Protein AF-0000000075883761 (afdb_homodimer)

Structure (mmCIF, N/CA/C/O backbone):
data_AF-0000000075883761-model_v1
#
loop_
_entity.id
_entity.type
_entity.pdbx_description
1 polymer 'Antitoxin YefM'
#
loop_
_atom_site.group_PDB
_atom_site.id
_atom_site.type_symbol
_atom_site.label_atom_id
_atom_site.label_alt_id
_atom_site.label_comp_id
_atom_site.label_asym_id
_atom_site.label_entity_id
_atom_site.label_seq_id
_atom_site.pdbx_PDB_ins_code
_atom_site.Cartn_x
_atom_site.Cartn_y
_atom_site.Cartn_z
_atom_site.occupancy
_atom_site.B_iso_or_equiv
_atom_site.auth_seq_id
_atom_site.auth_comp_id
_atom_site.auth_asym_id
_atom_site.auth_atom_id
_atom_site.pdbx_PDB_model_num
ATOM 1 N N . MET A 1 1 ? 12.664 -5.934 1.644 1 90.25 1 MET A N 1
ATOM 2 C CA . MET A 1 1 ? 11.648 -6.719 0.953 1 90.25 1 MET A CA 1
ATOM 3 C C . MET A 1 1 ? 12.266 -7.941 0.286 1 90.25 1 MET A C 1
ATOM 5 O O . MET A 1 1 ? 13.297 -7.84 -0.381 1 90.25 1 MET A O 1
ATOM 9 N N . GLU A 1 2 ? 11.711 -9.172 0.523 1 95.06 2 GLU A N 1
ATOM 10 C CA . GLU A 1 2 ? 12.18 -10.406 -0.096 1 95.06 2 GLU A CA 1
ATOM 11 C C . GLU A 1 2 ? 11.742 -10.492 -1.555 1 95.06 2 GLU A C 1
ATOM 13 O O . GLU A 1 2 ? 10.609 -10.133 -1.89 1 95.06 2 GLU A O 1
ATOM 18 N N . ALA A 1 3 ? 12.688 -11.07 -2.449 1 97.44 3 ALA A N 1
ATOM 19 C CA . ALA A 1 3 ? 12.367 -11.281 -3.859 1 97.44 3 ALA A CA 1
ATOM 20 C C . ALA A 1 3 ? 12.367 -12.773 -4.207 1 97.44 3 ALA A C 1
ATOM 22 O O . ALA A 1 3 ? 13.219 -13.523 -3.727 1 97.44 3 ALA A O 1
ATOM 23 N N . VAL A 1 4 ? 11.367 -13.164 -4.965 1 98 4 VAL A N 1
ATOM 24 C CA . VAL A 1 4 ? 11.266 -14.539 -5.426 1 98 4 VAL A CA 1
ATOM 25 C C . VAL A 1 4 ? 11.055 -14.57 -6.938 1 98 4 VAL A C 1
ATOM 27 O O . VAL A 1 4 ? 10.438 -13.664 -7.5 1 98 4 VAL A O 1
ATOM 30 N N . VAL A 1 5 ? 11.641 -15.57 -7.59 1 97.56 5 VAL A N 1
ATOM 31 C CA . VAL A 1 5 ? 11.523 -15.672 -9.039 1 97.56 5 VAL A CA 1
ATOM 32 C C . VAL A 1 5 ? 10.172 -16.266 -9.406 1 97.56 5 VAL A C 1
ATOM 34 O O . VAL A 1 5 ? 9.609 -17.062 -8.648 1 97.56 5 VAL A O 1
ATOM 37 N N . TYR A 1 6 ? 9.719 -15.945 -10.531 1 97.38 6 TYR A N 1
ATOM 38 C CA . TYR A 1 6 ? 8.406 -16.297 -11.07 1 97.38 6 TYR A CA 1
ATOM 39 C C . TYR A 1 6 ? 8.125 -17.781 -10.875 1 97.38 6 TYR A C 1
ATOM 41 O O . TYR A 1 6 ? 7.094 -18.156 -10.312 1 97.38 6 TYR A O 1
ATOM 49 N N . SER A 1 7 ? 9 -18.625 -11.352 1 97.06 7 SER A N 1
ATOM 50 C CA . SER A 1 7 ? 8.758 -20.062 -11.352 1 97.06 7 SER A CA 1
ATOM 51 C C . SER A 1 7 ? 8.594 -20.609 -9.938 1 97.06 7 SER A C 1
ATOM 53 O O . SER A 1 7 ? 7.711 -21.422 -9.672 1 97.06 7 SER A O 1
ATOM 55 N N . ASN A 1 8 ? 9.461 -20.141 -9.039 1 98 8 ASN A N 1
ATOM 56 C CA . ASN A 1 8 ? 9.375 -20.562 -7.648 1 98 8 ASN A CA 1
ATOM 57 C C . ASN A 1 8 ? 8.07 -20.109 -7.008 1 98 8 ASN A C 1
ATOM 59 O O . ASN A 1 8 ? 7.438 -20.859 -6.266 1 98 8 ASN A O 1
ATOM 63 N N . PHE A 1 9 ? 7.668 -18.906 -7.289 1 98.62 9 PHE A N 1
ATOM 64 C CA . PHE A 1 9 ? 6.43 -18.359 -6.758 1 98.62 9 PHE A CA 1
ATOM 65 C C . PHE A 1 9 ? 5.227 -19.141 -7.27 1 98.62 9 PHE A C 1
ATOM 67 O O . PHE A 1 9 ? 4.363 -19.547 -6.484 1 98.62 9 PHE A O 1
ATOM 74 N N . ARG A 1 10 ? 5.25 -19.391 -8.531 1 97.62 10 ARG A N 1
ATOM 75 C CA . ARG A 1 10 ? 4.152 -20.109 -9.156 1 97.62 10 ARG A CA 1
ATOM 76 C C . ARG A 1 10 ? 4.027 -21.516 -8.578 1 97.62 10 ARG A C 1
ATOM 78 O O . ARG A 1 10 ? 2.928 -21.953 -8.227 1 97.62 10 ARG A O 1
ATOM 85 N N . ASN A 1 11 ? 5.133 -22.172 -8.438 1 97.88 11 ASN A N 1
ATOM 86 C CA . ASN A 1 11 ? 5.137 -23.578 -8.039 1 97.88 11 ASN A CA 1
ATOM 87 C C . ASN A 1 11 ? 4.82 -23.75 -6.551 1 97.88 11 ASN A C 1
ATOM 89 O O . ASN A 1 11 ? 4.426 -24.828 -6.109 1 97.88 11 ASN A O 1
ATOM 93 N N . ASN A 1 12 ? 5.062 -22.672 -5.77 1 97.81 12 ASN A N 1
ATOM 94 C CA . ASN A 1 12 ? 4.844 -22.719 -4.328 1 97.81 12 ASN A CA 1
ATOM 95 C C . ASN A 1 12 ? 3.877 -21.625 -3.875 1 97.81 12 ASN A C 1
ATOM 97 O O . ASN A 1 12 ? 4.047 -21.047 -2.799 1 97.81 12 ASN A O 1
ATOM 101 N N . LEU A 1 13 ? 2.918 -21.312 -4.668 1 97.94 13 LEU A N 1
ATOM 102 C CA . LEU A 1 13 ? 2.021 -20.188 -4.449 1 97.94 13 LEU A CA 1
ATOM 103 C C . LEU A 1 13 ? 1.326 -20.297 -3.096 1 97.94 13 LEU A C 1
ATOM 105 O O . LEU A 1 13 ? 1.261 -19.312 -2.346 1 97.94 13 LEU A O 1
ATOM 109 N N . LYS A 1 14 ? 0.867 -21.438 -2.783 1 96.88 14 LYS A N 1
ATOM 110 C CA . LYS A 1 14 ? 0.163 -21.625 -1.518 1 96.88 14 LYS A CA 1
ATOM 111 C C . LYS A 1 14 ? 1.054 -21.266 -0.334 1 96.88 14 LYS A C 1
ATOM 113 O O . LYS A 1 14 ? 0.61 -20.578 0.597 1 96.88 14 LYS A O 1
ATOM 118 N N . ASP A 1 15 ? 2.311 -21.688 -0.333 1 97.31 15 ASP A N 1
ATOM 119 C CA . ASP A 1 15 ? 3.264 -21.406 0.737 1 97.31 15 ASP A CA 1
ATOM 120 C C . ASP A 1 15 ? 3.555 -19.906 0.839 1 97.31 15 ASP A C 1
ATOM 122 O O . ASP A 1 15 ? 3.676 -19.375 1.94 1 97.31 15 ASP A O 1
ATOM 126 N N . TYR A 1 16 ? 3.674 -19.25 -0.275 1 97.75 16 TYR A N 1
ATOM 127 C CA . TYR A 1 16 ? 3.982 -17.828 -0.266 1 97.75 16 TYR A CA 1
ATOM 128 C C . TYR A 1 16 ? 2.777 -17.016 0.19 1 97.75 16 TYR A C 1
ATOM 130 O O . TYR A 1 16 ? 2.93 -15.984 0.861 1 97.75 16 TYR A O 1
ATOM 138 N N . MET A 1 17 ? 1.573 -17.484 -0.201 1 98.06 17 MET A N 1
ATOM 139 C CA . MET A 1 17 ? 0.371 -16.828 0.307 1 98.06 17 MET A CA 1
ATOM 140 C C . MET A 1 17 ? 0.305 -16.922 1.828 1 98.06 17 MET A C 1
ATOM 142 O O . MET A 1 17 ? -0.01 -15.938 2.5 1 98.06 17 MET A O 1
ATOM 146 N N . LYS A 1 18 ? 0.641 -18.047 2.344 1 97.19 18 LYS A N 1
ATOM 147 C CA . LYS A 1 18 ? 0.686 -18.219 3.793 1 97.19 18 LYS A CA 1
ATOM 148 C C . LYS A 1 18 ? 1.767 -17.344 4.418 1 97.19 18 LYS A C 1
ATOM 150 O O . LYS A 1 18 ? 1.54 -16.719 5.453 1 97.19 18 LYS A O 1
ATOM 155 N N . LYS A 1 19 ? 2.932 -17.297 3.836 1 97.75 19 LYS A N 1
ATOM 156 C CA . LYS A 1 19 ? 4.082 -16.562 4.363 1 97.75 19 LYS A CA 1
ATOM 157 C C . LYS A 1 19 ? 3.762 -15.086 4.527 1 97.75 19 LYS A C 1
ATOM 159 O O . LYS A 1 19 ? 4.02 -14.5 5.582 1 97.75 19 LYS A O 1
ATOM 164 N N . VAL A 1 20 ? 3.117 -14.461 3.494 1 98 20 VAL A N 1
ATOM 165 C CA . VAL A 1 20 ? 2.852 -13.023 3.543 1 98 20 VAL A CA 1
ATOM 166 C C . VAL A 1 20 ? 1.771 -12.734 4.582 1 98 20 VAL A C 1
ATOM 168 O O . VAL A 1 20 ? 1.722 -11.641 5.148 1 98 20 VAL A O 1
ATOM 171 N N . ASN A 1 21 ? 0.909 -13.719 4.852 1 97.75 21 ASN A N 1
ATOM 172 C CA . ASN A 1 21 ? -0.12 -13.547 5.871 1 97.75 21 ASN A CA 1
ATOM 173 C C . ASN A 1 21 ? 0.446 -13.75 7.273 1 97.75 21 ASN A C 1
ATOM 175 O O . ASN A 1 21 ? 0.059 -13.047 8.211 1 97.75 21 ASN A O 1
ATOM 179 N N . ASP A 1 22 ? 1.411 -14.664 7.41 1 97.06 22 ASP A N 1
ATOM 180 C CA . ASP A 1 22 ? 2.008 -14.969 8.711 1 97.06 22 ASP A CA 1
ATOM 181 C C . ASP A 1 22 ? 3.002 -13.891 9.125 1 97.06 22 ASP A C 1
ATOM 183 O O . ASP A 1 22 ? 3.049 -13.5 10.297 1 97.06 22 ASP A O 1
ATOM 187 N N . GLU A 1 23 ? 3.816 -13.438 8.188 1 96.75 23 GLU A N 1
ATOM 188 C CA . GLU A 1 23 ? 4.91 -12.52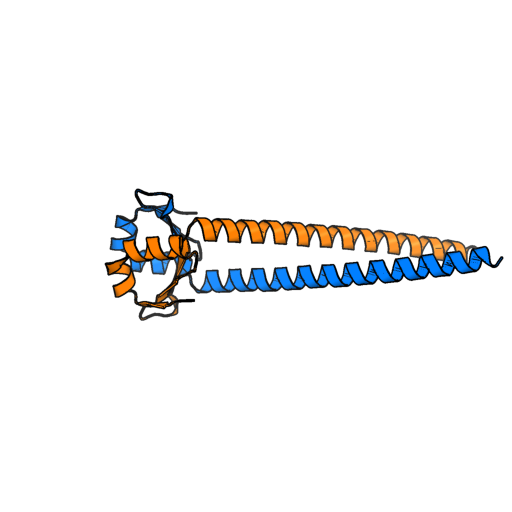3 8.5 1 96.75 23 GLU A CA 1
ATOM 189 C C . GLU A 1 23 ? 4.48 -11.07 8.328 1 96.75 23 GLU A C 1
ATOM 191 O O . GLU A 1 23 ? 5.148 -10.164 8.828 1 96.75 23 GLU A O 1
ATOM 196 N N . TYR A 1 24 ? 3.357 -10.891 7.605 1 96.75 24 TYR A N 1
ATOM 197 C CA . TYR A 1 24 ? 2.826 -9.555 7.363 1 96.75 24 TYR A CA 1
ATOM 198 C C . TYR A 1 24 ? 3.865 -8.672 6.684 1 96.75 24 TYR A C 1
ATOM 200 O O . TYR A 1 24 ? 3.979 -7.48 6.992 1 96.75 24 TYR A O 1
ATOM 208 N N . GLU A 1 25 ? 4.742 -9.281 5.871 1 97.25 25 GLU A N 1
ATOM 209 C CA . GLU A 1 25 ? 5.742 -8.586 5.07 1 97.25 25 GLU A CA 1
ATOM 210 C C . GLU A 1 25 ? 5.508 -8.805 3.578 1 97.25 25 GLU A C 1
ATOM 212 O O . GLU A 1 25 ? 5.254 -9.93 3.145 1 97.25 25 GLU A O 1
ATOM 217 N N . PRO A 1 26 ? 5.586 -7.785 2.791 1 98.44 26 PRO A N 1
ATOM 218 C CA . PRO A 1 26 ? 5.414 -7.938 1.344 1 98.44 26 PRO A CA 1
ATOM 219 C C . PRO A 1 26 ? 6.527 -8.766 0.701 1 98.44 26 PRO A C 1
ATOM 221 O O . PRO A 1 26 ? 7.633 -8.852 1.247 1 98.44 26 PRO A O 1
ATOM 224 N N . LEU A 1 27 ? 6.117 -9.305 -0.417 1 98.38 27 LEU A N 1
ATOM 225 C CA . LEU A 1 27 ? 7.02 -10.117 -1.222 1 98.38 27 LEU A CA 1
ATOM 226 C C . LEU A 1 27 ? 7.043 -9.633 -2.668 1 98.38 27 LEU A C 1
ATOM 228 O O . LEU A 1 27 ? 5.992 -9.336 -3.244 1 98.38 27 LEU A O 1
ATOM 232 N N . MET A 1 28 ? 8.352 -9.523 -3.221 1 98.56 28 MET A N 1
ATOM 233 C CA . MET A 1 28 ? 8.484 -9.156 -4.625 1 98.56 28 MET A CA 1
ATOM 234 C C . MET A 1 28 ? 8.648 -10.391 -5.504 1 98.56 28 MET A C 1
ATOM 236 O O . MET A 1 28 ? 9.422 -11.297 -5.172 1 98.56 28 MET A O 1
ATOM 240 N N . VAL A 1 29 ? 7.855 -10.43 -6.535 1 98.69 29 VAL A N 1
ATOM 241 C CA . VAL A 1 29 ? 7.977 -11.508 -7.512 1 98.69 29 VAL A CA 1
ATOM 242 C C . VAL A 1 29 ? 8.594 -10.969 -8.805 1 98.69 29 VAL A C 1
ATOM 244 O O . VAL A 1 29 ? 8.078 -10.016 -9.391 1 98.69 29 VAL A O 1
ATOM 247 N N . VAL A 1 30 ? 9.648 -11.641 -9.242 1 97.38 30 VAL A N 1
ATOM 248 C CA . VAL A 1 30 ? 10.398 -11.102 -10.375 1 97.38 30 VAL A CA 1
ATOM 249 C C . VAL A 1 30 ? 10.375 -12.094 -11.531 1 97.38 30 VAL A C 1
ATOM 251 O O . VAL A 1 30 ? 10.281 -13.305 -11.32 1 97.38 30 VAL A O 1
ATOM 254 N N . ASN A 1 31 ? 10.273 -11.586 -12.672 1 92.94 31 ASN A N 1
ATOM 255 C CA . ASN A 1 31 ? 10.453 -12.359 -13.898 1 92.94 31 ASN A CA 1
ATOM 256 C C . ASN A 1 31 ? 11.562 -11.773 -14.773 1 92.94 31 ASN A C 1
ATOM 258 O O . ASN A 1 31 ? 12.328 -10.922 -14.32 1 92.94 31 ASN A O 1
ATOM 262 N N . LYS A 1 32 ? 11.789 -12.281 -15.945 1 90.44 32 LYS A N 1
ATOM 263 C CA . LYS A 1 32 ? 12.844 -11.82 -16.844 1 90.44 32 LYS A CA 1
ATOM 264 C C . LYS A 1 32 ? 12.672 -10.344 -17.188 1 90.44 32 LYS A C 1
ATOM 266 O O . LYS A 1 32 ? 13.648 -9.609 -17.281 1 90.44 32 LYS A O 1
ATOM 271 N N . ASN A 1 33 ? 11.414 -9.898 -17.297 1 91.69 33 ASN A N 1
ATOM 272 C CA . ASN A 1 33 ? 11.102 -8.5 -17.578 1 91.69 33 ASN A CA 1
ATOM 273 C C . ASN A 1 33 ? 10.82 -7.719 -16.297 1 91.69 33 ASN A C 1
ATOM 275 O O . ASN A 1 33 ? 9.766 -7.898 -15.664 1 91.69 33 ASN A O 1
ATOM 279 N N . PRO A 1 34 ? 11.695 -6.824 -15.969 1 90.12 34 PRO A N 1
ATOM 280 C CA . PRO A 1 34 ? 11.555 -6.082 -14.719 1 90.12 34 PRO A CA 1
ATOM 281 C C . PRO A 1 34 ? 10.297 -5.215 -14.688 1 90.12 34 PRO A C 1
ATOM 283 O O . PRO A 1 34 ? 9.789 -4.891 -13.609 1 90.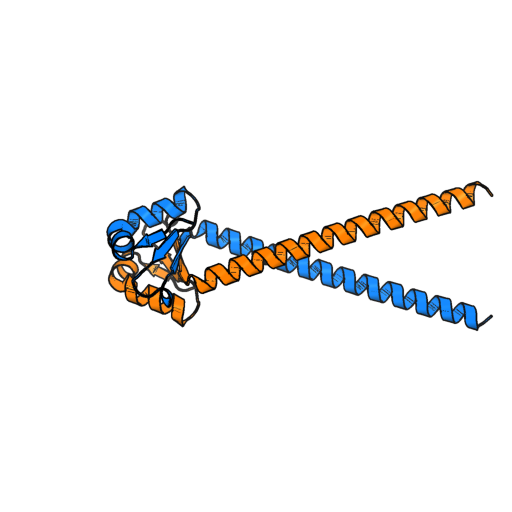12 34 PRO A O 1
ATOM 286 N N . GLU A 1 35 ? 9.781 -4.852 -15.859 1 91.56 35 GLU A N 1
ATOM 287 C CA . GLU A 1 35 ? 8.594 -4.008 -15.945 1 91.56 35 GLU A CA 1
ATOM 288 C C . GLU A 1 35 ? 7.332 -4.781 -15.578 1 91.56 35 GLU A C 1
ATOM 290 O O . GLU A 1 35 ? 6.273 -4.191 -15.359 1 91.56 35 GLU A O 1
ATOM 295 N N . GLU A 1 36 ? 7.52 -6.066 -15.414 1 95.06 36 GLU A N 1
ATOM 296 C CA . GLU A 1 36 ? 6.371 -6.914 -15.117 1 95.06 36 GLU A CA 1
ATOM 297 C C . GLU A 1 36 ? 6.422 -7.426 -13.68 1 95.06 36 GLU A C 1
ATOM 299 O O . GLU A 1 36 ? 5.605 -8.266 -13.281 1 95.06 36 GLU A O 1
ATOM 304 N N . ASN A 1 37 ? 7.414 -6.957 -12.898 1 98 37 ASN A N 1
ATOM 305 C CA . ASN A 1 37 ? 7.512 -7.375 -11.5 1 98 37 ASN A CA 1
ATOM 306 C C . ASN A 1 37 ? 6.27 -6.973 -10.711 1 98 37 ASN A C 1
ATOM 308 O O . ASN A 1 37 ? 5.656 -5.941 -10.984 1 98 37 ASN A O 1
ATOM 312 N N . ILE A 1 38 ? 5.895 -7.816 -9.742 1 98.62 38 ILE A N 1
ATOM 313 C CA . ILE A 1 38 ? 4.727 -7.531 -8.914 1 98.62 38 ILE A CA 1
ATOM 314 C C . ILE A 1 38 ? 5.109 -7.621 -7.438 1 98.62 38 ILE A C 1
ATOM 316 O O . ILE A 1 38 ? 6.18 -8.133 -7.098 1 98.62 38 ILE A O 1
ATOM 320 N N . VAL A 1 39 ? 4.316 -7.082 -6.605 1 98.81 39 VAL A N 1
ATOM 321 C CA . VAL A 1 39 ? 4.414 -7.176 -5.152 1 98.81 39 VAL A CA 1
ATOM 322 C C . VAL A 1 39 ? 3.156 -7.836 -4.59 1 98.81 39 VAL A C 1
ATOM 324 O O . VAL A 1 39 ? 2.043 -7.539 -5.031 1 98.81 39 VAL A O 1
ATOM 327 N N . VAL A 1 40 ? 3.428 -8.688 -3.664 1 98.81 40 VAL A N 1
ATOM 328 C CA . VAL A 1 40 ? 2.355 -9.461 -3.045 1 98.81 40 VAL A CA 1
ATOM 329 C C . VAL A 1 40 ? 2.32 -9.18 -1.544 1 98.81 40 VAL A C 1
ATOM 331 O O . VAL A 1 40 ? 3.363 -9.172 -0.883 1 98.81 40 VAL A O 1
ATOM 334 N N . LEU A 1 41 ? 1.172 -8.992 -1.032 1 98.56 41 LEU A N 1
ATOM 335 C CA . LEU A 1 41 ? 1.019 -8.828 0.409 1 98.56 41 LEU A CA 1
ATOM 336 C C . LEU A 1 41 ? -0.31 -9.406 0.884 1 98.56 41 LEU A C 1
ATOM 338 O O . LEU A 1 41 ? -1.212 -9.641 0.077 1 98.56 41 LEU A O 1
ATOM 342 N N . SER A 1 42 ? -0.449 -9.609 2.152 1 98.5 42 SER A N 1
ATOM 343 C CA . SER A 1 42 ? -1.707 -10.125 2.684 1 98.5 42 SER A CA 1
ATOM 344 C C . SER A 1 42 ? -2.836 -9.117 2.51 1 98.5 42 SER A C 1
ATOM 346 O O . SER A 1 42 ? -2.596 -7.906 2.473 1 98.5 42 SER A O 1
ATOM 348 N N . LYS A 1 43 ? -3.988 -9.594 2.404 1 98 43 LYS A N 1
ATOM 349 C CA . LYS A 1 43 ? -5.152 -8.711 2.34 1 98 43 LYS A CA 1
ATOM 350 C C . LYS A 1 43 ? -5.219 -7.801 3.562 1 98 43 LYS A C 1
ATOM 352 O O . LYS A 1 43 ? -5.527 -6.613 3.441 1 98 43 LYS A O 1
ATOM 357 N N . ASP A 1 44 ? -4.887 -8.32 4.695 1 97.19 44 ASP A N 1
ATOM 358 C CA . ASP A 1 44 ? -4.91 -7.547 5.93 1 97.19 44 ASP A CA 1
ATOM 359 C C . ASP A 1 44 ? -3.914 -6.391 5.871 1 97.19 44 ASP A C 1
ATOM 361 O O . ASP A 1 44 ? -4.227 -5.273 6.285 1 97.19 44 ASP A O 1
ATOM 365 N N . ASN A 1 45 ? -2.684 -6.66 5.391 1 97.75 45 ASN A N 1
ATOM 366 C CA . ASN A 1 45 ? -1.682 -5.609 5.234 1 97.75 45 ASN A CA 1
ATOM 367 C C . ASN A 1 45 ? -2.158 -4.52 4.281 1 97.75 45 ASN A C 1
ATOM 369 O O . ASN A 1 45 ? -2.043 -3.328 4.582 1 97.75 45 ASN A O 1
ATOM 373 N N . TRP A 1 46 ? -2.787 -4.91 3.268 1 98 46 TRP A N 1
ATOM 374 C CA . TRP A 1 46 ? -3.32 -3.969 2.287 1 98 46 TRP A CA 1
ATOM 375 C C . TRP A 1 46 ? -4.387 -3.076 2.914 1 98 46 TRP A C 1
ATOM 377 O O . TRP A 1 46 ? -4.355 -1.854 2.75 1 98 46 TRP A O 1
ATOM 387 N N . ASP A 1 47 ? -5.266 -3.701 3.648 1 97.25 47 ASP A N 1
ATOM 388 C CA . ASP A 1 47 ? -6.328 -2.953 4.309 1 97.25 47 ASP A CA 1
ATOM 389 C C . ASP A 1 47 ? -5.758 -1.95 5.309 1 97.25 47 ASP A C 1
ATOM 391 O O . ASP A 1 47 ? -6.25 -0.827 5.418 1 97.25 47 ASP A O 1
ATOM 395 N N . SER A 1 48 ? -4.715 -2.336 6.016 1 97.5 48 SER A N 1
ATOM 396 C CA . SER A 1 48 ? -4.047 -1.46 6.973 1 97.5 48 SER A CA 1
ATOM 397 C C . SER A 1 48 ? -3.416 -0.26 6.273 1 97.5 48 SER A C 1
ATOM 399 O O . SER A 1 48 ? -3.502 0.867 6.766 1 97.5 48 SER A O 1
ATOM 401 N N . ILE A 1 49 ? -2.811 -0.479 5.109 1 97.31 49 ILE A N 1
ATOM 402 C CA . ILE A 1 49 ? -2.176 0.578 4.328 1 97.31 49 ILE A CA 1
ATOM 403 C C . ILE A 1 49 ? -3.234 1.57 3.848 1 97.31 49 ILE A C 1
ATOM 405 O O . ILE A 1 49 ? -3.064 2.783 3.986 1 97.31 49 ILE A O 1
ATOM 409 N N . GLN A 1 50 ? -4.328 1.044 3.383 1 96.94 50 GLN A N 1
ATOM 410 C CA . GLN A 1 50 ? -5.414 1.896 2.908 1 96.94 50 GLN A CA 1
ATOM 411 C C . GLN A 1 50 ? -5.973 2.756 4.039 1 96.94 50 GLN A C 1
ATOM 413 O O . GLN A 1 50 ? -6.23 3.947 3.852 1 96.94 50 GLN A O 1
ATOM 418 N N . GLU A 1 51 ? -6.102 2.168 5.145 1 96.81 51 GLU A N 1
ATOM 419 C CA . GLU A 1 51 ? -6.598 2.906 6.305 1 96.81 51 GLU A CA 1
ATOM 420 C C . GLU A 1 51 ? -5.621 4 6.719 1 96.81 51 GLU A C 1
ATOM 422 O O . GLU A 1 51 ? -6.031 5.113 7.059 1 96.81 51 GLU A O 1
ATOM 427 N N . THR A 1 52 ? -4.352 3.594 6.715 1 96.06 52 THR A N 1
ATOM 428 C CA . THR A 1 52 ? -3.32 4.566 7.051 1 96.06 52 THR A CA 1
ATOM 429 C C . THR A 1 52 ? -3.369 5.758 6.098 1 96.06 52 THR A C 1
ATOM 431 O O . THR A 1 52 ? -3.352 6.91 6.531 1 96.06 52 THR A O 1
ATOM 434 N N . ILE A 1 53 ? -3.539 5.531 4.824 1 95.31 53 ILE A N 1
ATOM 435 C CA . ILE A 1 53 ? -3.594 6.578 3.811 1 95.31 53 ILE A CA 1
ATOM 436 C C . ILE A 1 53 ? -4.832 7.441 4.027 1 95.31 53 ILE A C 1
ATOM 438 O O . ILE A 1 53 ? -4.758 8.672 3.979 1 95.31 53 ILE A O 1
ATOM 442 N N . ARG A 1 54 ? -5.906 6.781 4.305 1 95.75 54 ARG A N 1
ATOM 443 C CA . ARG A 1 54 ? -7.16 7.488 4.555 1 95.75 54 ARG A CA 1
ATOM 444 C C . ARG A 1 54 ? -7.027 8.422 5.754 1 95.75 54 ARG A C 1
ATOM 446 O O . ARG A 1 54 ? -7.449 9.586 5.691 1 95.75 54 ARG A O 1
ATOM 453 N N . ILE A 1 55 ? -6.48 7.914 6.801 1 93.56 55 ILE A N 1
ATOM 454 C CA . ILE A 1 55 ? -6.293 8.68 8.031 1 93.56 55 ILE A CA 1
ATOM 455 C C . ILE A 1 55 ? -5.367 9.867 7.762 1 93.56 55 ILE A C 1
ATOM 457 O O . ILE A 1 55 ? -5.672 11 8.141 1 93.56 55 ILE A O 1
ATOM 461 N N . MET A 1 56 ? -4.246 9.57 7.082 1 91.94 56 MET A N 1
ATOM 462 C CA . MET A 1 56 ? -3.26 10.609 6.793 1 91.94 56 MET A CA 1
ATOM 463 C C . MET A 1 56 ? -3.852 11.688 5.891 1 91.94 56 MET A C 1
ATOM 465 O O . MET A 1 56 ? -3.596 12.875 6.086 1 91.94 56 MET A O 1
ATOM 469 N N . ASN A 1 57 ? -4.633 11.297 4.922 1 90.25 57 ASN A N 1
ATOM 470 C CA . ASN A 1 57 ? -5.3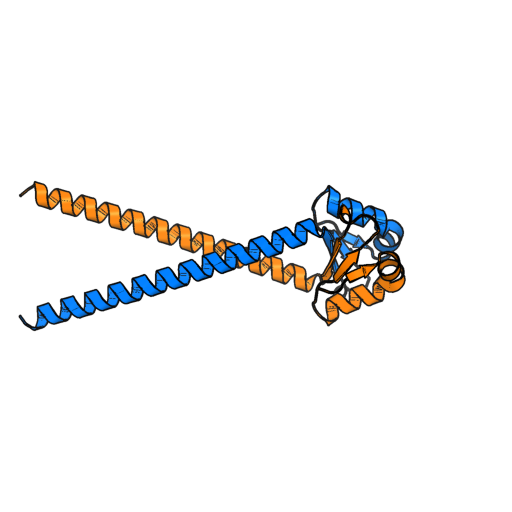01 12.25 4.035 1 90.25 57 ASN A CA 1
ATOM 471 C C . ASN A 1 57 ? -6.266 13.148 4.801 1 90.25 57 ASN A C 1
ATOM 473 O O . ASN A 1 57 ? -6.324 14.352 4.555 1 90.25 57 ASN A O 1
ATOM 477 N N . ASN A 1 58 ? -7 12.555 5.719 1 89.56 58 ASN A N 1
ATOM 478 C CA . ASN A 1 58 ? -7.938 13.32 6.531 1 89.56 58 ASN A CA 1
ATOM 479 C C . ASN A 1 58 ? -7.215 14.32 7.43 1 89.56 58 ASN A C 1
ATOM 481 O O . ASN A 1 58 ? -7.645 15.469 7.555 1 89.56 58 ASN A O 1
ATOM 485 N N . GLU A 1 59 ? -6.195 13.883 8.016 1 86.38 59 GLU A N 1
ATOM 486 C CA . GLU A 1 59 ? -5.418 14.75 8.898 1 86.38 59 GLU A CA 1
ATOM 487 C C . GLU A 1 59 ? -4.781 15.898 8.125 1 86.38 59 GLU A C 1
ATOM 489 O O . GLU A 1 59 ? -4.781 17.047 8.586 1 86.38 59 GLU A O 1
ATOM 494 N N . TYR A 1 60 ? -4.242 15.547 7.039 1 83.69 60 TYR A N 1
ATOM 495 C CA . TYR A 1 60 ? -3.639 16.562 6.176 1 83.69 60 TYR A CA 1
ATOM 496 C C . TYR A 1 60 ? -4.668 17.594 5.758 1 83.69 60 TYR A C 1
ATOM 498 O O . TYR A 1 60 ? -4.41 18.797 5.84 1 83.69 60 TYR A O 1
ATOM 506 N N . LEU A 1 61 ? -5.746 17.094 5.363 1 82.31 61 LEU A N 1
ATOM 507 C CA . LEU A 1 61 ? -6.812 17.984 4.934 1 82.31 61 LEU A CA 1
ATOM 508 C C . LEU A 1 61 ? -7.316 18.844 6.098 1 82.31 61 LEU A C 1
ATOM 510 O O . LEU A 1 61 ? -7.566 20.031 5.938 1 82.31 61 LEU A O 1
ATOM 514 N N . SER A 1 62 ? -7.465 18.188 7.164 1 84.31 62 SER A N 1
ATOM 515 C CA . SER A 1 62 ? -7.895 18.906 8.359 1 84.31 62 SER A CA 1
ATOM 516 C C . SER A 1 62 ? -6.914 20.016 8.727 1 84.31 62 SER A C 1
ATOM 518 O O . SER A 1 62 ? -7.316 21.141 8.969 1 84.31 62 SER A O 1
ATOM 520 N N . ASP A 1 63 ? -5.719 19.719 8.688 1 80.75 63 ASP A N 1
ATOM 521 C CA . ASP A 1 63 ? -4.691 20.688 9.039 1 80.75 63 ASP A CA 1
ATOM 522 C C . ASP A 1 63 ? -4.66 21.844 8.039 1 80.75 63 ASP A C 1
ATOM 524 O O . ASP A 1 63 ? -4.473 23 8.414 1 80.75 63 ASP A O 1
ATOM 528 N N . LYS A 1 64 ? -4.891 21.531 6.832 1 82.44 64 LYS A N 1
ATOM 529 C CA . LYS A 1 64 ? -4.898 22.547 5.789 1 82.44 64 LYS A CA 1
ATOM 530 C C . LYS A 1 64 ? -6.09 23.484 5.949 1 82.44 64 LYS A C 1
ATOM 532 O O . LYS A 1 64 ? -5.953 24.703 5.785 1 82.44 64 LYS A O 1
ATOM 537 N N . VAL A 1 65 ? -7.156 22.953 6.277 1 83.19 65 VAL A N 1
ATOM 538 C CA . VAL A 1 65 ? -8.359 23.734 6.504 1 83.19 65 VAL A CA 1
ATOM 539 C C . VAL A 1 65 ? -8.172 24.641 7.727 1 83.19 65 VAL A C 1
ATOM 541 O O . VAL A 1 65 ? -8.469 25.828 7.68 1 83.19 65 VAL A O 1
ATOM 544 N N . LEU A 1 66 ? -7.617 24.047 8.781 1 79.81 66 LEU A N 1
ATOM 545 C CA . LEU A 1 66 ? -7.402 24.797 10.008 1 79.81 66 LEU A CA 1
ATOM 546 C C . LEU A 1 66 ? -6.398 25.922 9.789 1 79.81 66 LEU A C 1
ATOM 548 O O . LEU A 1 66 ? -6.605 27.047 10.25 1 79.81 66 LEU A O 1
ATOM 552 N N . SER A 1 67 ? -5.332 25.594 9.07 1 79.75 67 SER A N 1
ATOM 553 C CA . SER A 1 67 ? -4.328 26.609 8.766 1 79.75 67 SER A CA 1
ATOM 554 C C . SER A 1 67 ? -4.906 27.703 7.883 1 79.75 67 SER A C 1
ATOM 556 O O . SER A 1 67 ? -4.586 28.875 8.062 1 79.75 67 SER A O 1
ATOM 558 N N . GLY A 1 68 ? -5.73 27.328 6.926 1 77.94 68 GLY A N 1
ATOM 559 C CA . GLY A 1 68 ? -6.422 28.281 6.086 1 77.94 68 GLY A CA 1
ATOM 560 C C . GLY A 1 68 ? -7.352 29.203 6.867 1 77.94 68 GLY A C 1
ATOM 561 O O . GLY A 1 68 ? -7.375 30.406 6.637 1 77.94 68 GLY A O 1
ATOM 562 N N . LEU A 1 69 ? -8.031 28.703 7.781 1 79.12 69 LEU A N 1
ATOM 563 C CA . LEU A 1 69 ? -8.938 29.469 8.633 1 79.12 69 LEU A CA 1
ATOM 564 C C . LEU A 1 69 ? -8.164 30.438 9.523 1 79.12 69 LEU A C 1
ATOM 566 O O . LEU A 1 69 ? -8.594 31.578 9.727 1 79.12 69 LEU A O 1
ATOM 570 N N . GLU A 1 70 ? -7.02 30.047 10.086 1 75 70 GLU A N 1
ATOM 571 C CA . GLU A 1 70 ? -6.188 30.906 10.93 1 75 70 GLU A CA 1
ATOM 572 C C . GLU A 1 70 ? -5.605 32.062 10.141 1 75 70 GLU A C 1
ATOM 574 O O . GLU A 1 70 ? -5.5 33.188 10.656 1 75 70 GLU A O 1
ATOM 579 N N . GLN A 1 71 ? -5.254 31.781 8.938 1 80.06 71 GLN A N 1
ATOM 580 C CA . GLN A 1 71 ? -4.727 32.812 8.07 1 80.06 71 GLN A CA 1
ATOM 581 C C . GLN A 1 71 ? -5.781 33.875 7.77 1 80.06 71 GLN A C 1
ATOM 583 O O . GLN A 1 71 ? -5.48 35.094 7.742 1 80.06 71 GLN A O 1
ATOM 588 N N . VAL A 1 72 ? -7.027 33.531 7.547 1 80.5 72 VAL A N 1
ATOM 589 C CA . VAL A 1 72 ? -8.133 34.438 7.27 1 80.5 72 VAL A CA 1
ATOM 590 C C . VAL A 1 72 ? -8.438 35.281 8.508 1 80.5 72 VAL A C 1
ATOM 592 O O . VAL A 1 72 ? -8.641 36.5 8.414 1 80.5 72 VAL A O 1
ATOM 595 N N . LYS A 1 73 ? -8.375 34.781 9.656 1 79.94 73 LYS A N 1
ATOM 596 C CA . LYS A 1 73 ? -8.617 35.469 10.914 1 79.94 73 LYS A CA 1
ATOM 597 C C . LYS A 1 73 ? -7.539 36.531 11.18 1 79.94 73 LYS A C 1
ATOM 599 O O . LYS A 1 73 ? -7.84 37.625 11.617 1 79.94 73 LYS A O 1
ATOM 604 N N . GLN A 1 74 ? -6.375 36.156 10.945 1 76.62 74 GLN A N 1
ATOM 605 C CA . GLN A 1 74 ? -5.258 37.062 11.156 1 76.62 74 GLN A CA 1
ATOM 606 C C . GLN A 1 74 ? -5.324 38.25 10.195 1 76.62 74 GLN A C 1
ATOM 608 O O . GLN A 1 74 ? -5.027 39.375 10.578 1 76.62 74 GLN A O 1
ATOM 613 N N . LYS A 1 75 ? -5.656 37.938 8.938 1 80.88 75 LYS A N 1
ATOM 614 C CA . LYS A 1 75 ? -5.785 39.031 7.945 1 80.88 75 LYS A CA 1
ATOM 615 C C . LYS A 1 75 ? -6.934 39.969 8.297 1 80.88 75 LYS A C 1
ATOM 617 O O . LYS A 1 75 ? -6.82 41.188 8.125 1 80.88 75 LYS A O 1
ATOM 622 N N . LYS A 1 76 ? -7.965 39.531 8.758 1 80.25 76 LYS A N 1
ATOM 623 C CA . LYS A 1 76 ? -9.109 40.344 9.156 1 80.25 76 LYS A CA 1
ATOM 624 C C . LYS A 1 76 ? -8.758 41.25 10.352 1 80.25 76 LYS A C 1
ATOM 626 O O . LYS A 1 76 ? -9.148 42.406 10.406 1 80.25 76 LYS A O 1
ATOM 631 N N . VAL A 1 77 ? -7.957 40.781 11.25 1 75.44 77 VAL A N 1
ATOM 632 C CA . VAL A 1 77 ? -7.535 41.531 12.422 1 75.44 77 VAL A CA 1
ATOM 633 C C . VAL A 1 77 ? -6.574 42.625 12.008 1 75.44 77 VAL A C 1
ATOM 635 O O . VAL A 1 77 ? -6.688 43.781 12.484 1 75.44 77 VAL A O 1
ATOM 638 N N . THR A 1 78 ? -5.734 42.219 11.156 1 74.44 78 THR A N 1
ATOM 639 C CA . THR A 1 78 ? -4.766 43.219 10.695 1 74.44 78 THR A CA 1
ATOM 640 C C . THR A 1 78 ? -5.461 44.344 9.93 1 74.44 78 THR A C 1
ATOM 642 O O . THR A 1 78 ? -5.105 45.5 10.07 1 74.44 78 THR A O 1
ATOM 645 N N . GLN A 1 79 ? -6.379 43.969 9.133 1 71.75 79 GLN A N 1
ATOM 646 C CA . GLN A 1 79 ? -7.121 44.969 8.383 1 71.75 79 GLN A CA 1
ATOM 647 C C . GLN A 1 79 ? -7.941 45.875 9.312 1 71.75 79 GLN A C 1
ATOM 649 O O . GLN A 1 79 ? -8.023 47.062 9.102 1 71.75 79 GLN A O 1
ATOM 654 N N . HIS A 1 80 ? -8.477 45.344 10.344 1 74.56 80 HIS A N 1
ATOM 655 C CA . HIS A 1 80 ? -9.234 46.125 11.32 1 74.56 80 HIS A CA 1
ATOM 656 C C . HIS A 1 80 ? -8.328 47.031 12.133 1 74.56 80 HIS A C 1
ATOM 658 O O . HIS A 1 80 ? -8.672 48.188 12.398 1 74.56 80 HIS A O 1
ATOM 664 N N . GLN A 1 81 ? -7.23 46.656 12.523 1 68.31 81 GLN A N 1
ATOM 665 C CA . GLN A 1 81 ? -6.277 47.469 13.281 1 68.31 81 GLN A CA 1
ATOM 666 C C . GLN A 1 81 ? -5.738 48.625 12.445 1 68.31 81 GLN A C 1
ATOM 668 O O . GLN A 1 81 ? -5.539 49.719 12.961 1 68.31 81 GLN A O 1
ATOM 673 N N . LEU A 1 82 ? -5.613 48.406 11.234 1 72.06 82 LEU A N 1
ATOM 674 C CA . LEU A 1 82 ? -5.141 49.469 10.328 1 72.06 82 LEU A CA 1
ATOM 675 C C . LEU A 1 82 ? -6.207 50.531 10.141 1 72.06 82 LEU A C 1
ATOM 677 O O . LEU A 1 82 ? -5.891 51.719 10.062 1 72.06 82 LEU A O 1
ATOM 681 N N . LEU A 1 83 ? -7.363 50.156 10.141 1 71.38 83 LEU A N 1
ATOM 682 C CA . LEU A 1 83 ? -8.453 51.094 9.984 1 71.38 83 LEU A CA 1
ATOM 683 C C . LEU A 1 83 ? -8.609 51.969 11.234 1 71.38 83 LEU A C 1
ATOM 685 O O . LEU A 1 83 ? -8.961 53.125 11.141 1 71.38 83 LEU A O 1
ATOM 689 N N . GLU A 1 84 ? -8.219 51.5 12.375 1 69.69 84 GLU A N 1
ATOM 690 C CA . GLU A 1 84 ? -8.328 52.25 13.633 1 69.69 84 GLU A CA 1
ATOM 691 C C . GLU A 1 84 ? -7.184 53.25 13.781 1 69.69 84 GLU A C 1
ATOM 693 O O . GLU A 1 84 ? -7.363 54.312 14.367 1 69.69 84 GLU A O 1
ATOM 698 N N . VAL A 1 85 ? -6.211 52.844 13.148 1 74.31 85 VAL A N 1
ATOM 699 C CA . VAL A 1 85 ? -5.059 53.75 13.234 1 74.31 85 VAL A CA 1
ATOM 700 C C . VAL A 1 85 ? -5.215 54.875 12.242 1 74.31 85 VAL A C 1
ATOM 702 O O . VAL A 1 85 ? -4.734 56 12.492 1 74.31 85 VAL A O 1
ATOM 705 N N . GLU A 1 86 ? -5.762 54.625 11.195 1 66.56 86 GLU A N 1
ATOM 706 C CA . GLU A 1 86 ? -5.906 55.688 10.195 1 66.56 86 GLU A CA 1
ATOM 707 C C . GLU A 1 86 ? -7 56.656 10.594 1 66.56 86 GLU A C 1
ATOM 709 O O . GLU A 1 86 ? -7 57.812 10.148 1 66.56 86 GLU A O 1
ATOM 714 N N . ASP A 1 87 ? -7.914 56.25 11.305 1 62.47 87 ASP A N 1
ATOM 715 C CA . ASP A 1 87 ? -8.977 57.156 11.719 1 62.47 87 ASP A CA 1
ATOM 716 C C . ASP A 1 87 ? -8.5 58.062 12.852 1 62.47 87 ASP A C 1
ATOM 718 O O . ASP A 1 87 ? -9.172 59.062 13.195 1 62.47 87 AS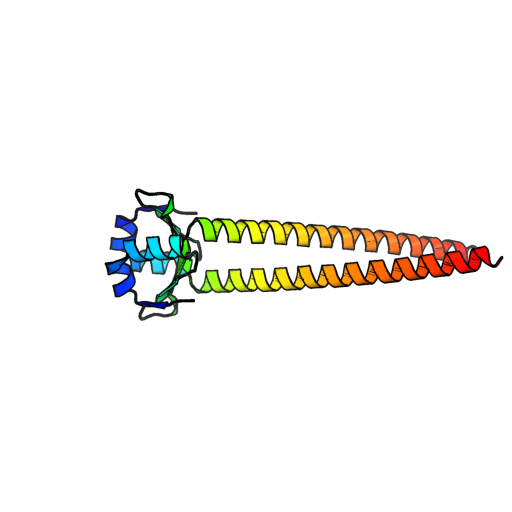P A O 1
ATOM 722 N N . VAL A 1 88 ? -7.273 57.688 13.273 1 53.12 88 VAL A N 1
ATOM 723 C CA . VAL A 1 88 ? -6.789 58.719 14.195 1 53.12 88 VAL A CA 1
ATOM 724 C C . VAL A 1 88 ? -6.062 59.812 13.422 1 53.12 88 VAL A C 1
ATOM 726 O O . VAL A 1 88 ? -5.359 59.531 12.453 1 53.12 88 VAL A O 1
ATOM 729 N N . MET B 1 1 ? -11.883 -3.279 -6.461 1 90.31 1 MET B N 1
ATOM 730 C CA . MET B 1 1 ? -10.781 -4.23 -6.594 1 90.31 1 MET B CA 1
ATOM 731 C C . MET B 1 1 ? -11.273 -5.562 -7.148 1 90.31 1 MET B C 1
ATOM 733 O O . MET B 1 1 ? -12.289 -6.09 -6.688 1 90.31 1 MET B O 1
ATOM 737 N N . GLU B 1 2 ? -10.648 -6.105 -8.242 1 95.06 2 GLU B N 1
ATOM 738 C CA . GLU B 1 2 ? -10.992 -7.395 -8.836 1 95.06 2 GLU B CA 1
ATOM 739 C C . GLU B 1 2 ? -10.492 -8.547 -7.973 1 95.06 2 GLU B C 1
ATOM 741 O O . GLU B 1 2 ? -9.383 -8.492 -7.438 1 95.06 2 GLU B O 1
ATOM 746 N N . ALA B 1 3 ? -11.344 -9.672 -7.891 1 97.44 3 ALA B N 1
ATOM 747 C CA . ALA B 1 3 ? -10.953 -10.875 -7.164 1 97.44 3 ALA B CA 1
ATOM 748 C C . ALA B 1 3 ? -10.812 -12.062 -8.109 1 97.44 3 ALA B C 1
ATOM 750 O O . ALA B 1 3 ? -11.617 -12.227 -9.031 1 97.44 3 ALA B O 1
ATOM 751 N N . VAL B 1 4 ? -9.766 -12.844 -7.902 1 98 4 VAL B N 1
ATOM 752 C CA . VAL B 1 4 ? -9.523 -14.055 -8.688 1 98 4 VAL B CA 1
ATOM 753 C C . VAL B 1 4 ? -9.258 -15.234 -7.754 1 98 4 VAL B C 1
ATOM 755 O O . VAL B 1 4 ? -8.68 -15.055 -6.68 1 98 4 VAL B O 1
ATOM 758 N N . VAL B 1 5 ? -9.727 -16.406 -8.141 1 97.5 5 VAL B N 1
ATOM 759 C CA . VAL B 1 5 ? -9.547 -17.594 -7.309 1 97.5 5 VAL B CA 1
ATOM 760 C C . VAL B 1 5 ? -8.125 -18.141 -7.488 1 97.5 5 VAL B C 1
ATOM 762 O O . VAL B 1 5 ? -7.531 -17.984 -8.562 1 97.5 5 VAL B O 1
ATOM 765 N N . TYR B 1 6 ? -7.672 -18.781 -6.523 1 97.44 6 TYR B N 1
ATOM 766 C CA . TYR B 1 6 ? -6.316 -19.312 -6.414 1 97.44 6 TYR B CA 1
ATOM 767 C C . TYR B 1 6 ? -5.918 -20.062 -7.68 1 97.44 6 TYR B C 1
ATOM 769 O O . TYR B 1 6 ? -4.879 -19.766 -8.281 1 97.44 6 TYR B O 1
ATOM 777 N N . SER B 1 7 ? -6.691 -21.031 -8.078 1 97.06 7 SER B N 1
ATOM 778 C CA . SER B 1 7 ? -6.332 -21.906 -9.188 1 97.06 7 SER B CA 1
ATOM 779 C C . SER B 1 7 ? -6.184 -21.125 -10.492 1 97.06 7 SER B C 1
ATOM 781 O O . SER B 1 7 ? -5.246 -21.344 -11.258 1 97.06 7 SER B O 1
ATOM 783 N N . ASN B 1 8 ? -7.121 -20.188 -10.711 1 98.06 8 ASN B N 1
ATOM 784 C CA . ASN B 1 8 ? -7.055 -19.359 -11.906 1 98.06 8 ASN B CA 1
ATOM 785 C C . ASN B 1 8 ? -5.816 -18.469 -11.898 1 98.06 8 ASN B C 1
ATOM 787 O O . ASN B 1 8 ? -5.152 -18.312 -12.922 1 98.06 8 ASN B O 1
ATOM 791 N N . PHE B 1 9 ? -5.492 -17.922 -10.766 1 98.62 9 PHE B N 1
ATOM 792 C CA . PHE B 1 9 ? -4.324 -17.062 -10.625 1 98.62 9 PHE B CA 1
ATOM 793 C C . PHE B 1 9 ? -3.039 -17.844 -10.867 1 98.62 9 PHE B C 1
ATOM 795 O O . PHE B 1 9 ? -2.182 -17.406 -11.641 1 98.62 9 PHE B O 1
ATOM 802 N N . ARG B 1 10 ? -3.014 -18.969 -10.258 1 97.62 10 ARG B N 1
ATOM 803 C CA . ARG B 1 10 ? -1.832 -19.812 -10.391 1 97.62 10 ARG B CA 1
ATOM 804 C C . ARG B 1 10 ? -1.615 -20.219 -11.844 1 97.62 10 ARG B C 1
ATOM 806 O O . ARG B 1 10 ? -0.503 -20.125 -12.367 1 97.62 10 A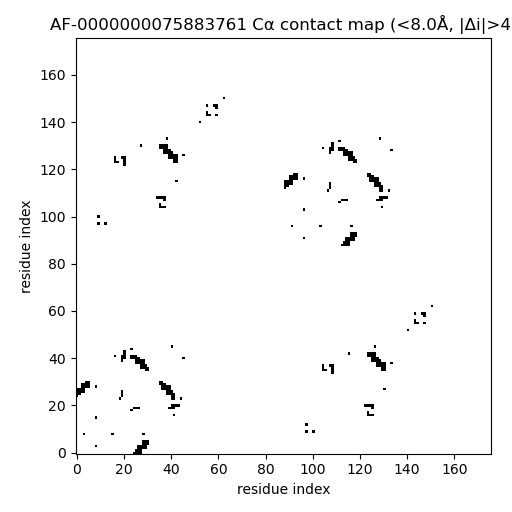RG B O 1
ATOM 813 N N . ASN B 1 11 ? -2.664 -20.625 -12.484 1 97.81 11 ASN B N 1
ATOM 814 C CA . ASN B 1 11 ? -2.564 -21.188 -13.828 1 97.81 11 ASN B CA 1
ATOM 815 C C . ASN B 1 11 ? -2.295 -20.109 -14.867 1 97.81 11 ASN B C 1
ATOM 817 O O . ASN B 1 11 ? -1.825 -20.406 -15.969 1 97.81 11 ASN B O 1
ATOM 821 N N . ASN B 1 12 ? -2.654 -18.859 -14.547 1 97.88 12 ASN B N 1
ATOM 822 C CA . ASN B 1 12 ? -2.486 -17.734 -15.477 1 97.88 12 ASN B CA 1
ATOM 823 C C . ASN B 1 12 ? -1.635 -16.625 -14.867 1 97.88 12 ASN B C 1
ATOM 825 O O . ASN B 1 12 ? -1.892 -15.445 -15.102 1 97.88 12 ASN B O 1
ATOM 829 N N . LEU B 1 13 ? -0.675 -16.969 -14.086 1 97.94 13 LEU B N 1
ATOM 830 C CA . LEU B 1 13 ? 0.114 -16.031 -13.312 1 97.94 13 LEU B CA 1
ATOM 831 C C . LEU B 1 13 ? 0.762 -14.984 -14.219 1 97.94 13 LEU B C 1
ATOM 833 O O . LEU B 1 13 ? 0.714 -13.789 -13.93 1 97.94 13 LEU B O 1
ATOM 837 N N . LYS B 1 14 ? 1.313 -15.398 -15.289 1 96.94 14 LYS B N 1
ATOM 838 C CA . LYS B 1 14 ? 1.981 -14.477 -16.203 1 96.94 14 LYS B CA 1
ATOM 839 C C . LYS B 1 14 ? 1.018 -13.398 -16.688 1 96.94 14 LYS B C 1
ATOM 841 O O . LYS B 1 14 ? 1.366 -12.219 -16.734 1 96.94 14 LYS B O 1
ATOM 846 N N . ASP B 1 15 ? -0.195 -13.758 -17.078 1 97.38 15 ASP B N 1
ATOM 847 C CA . ASP B 1 15 ? -1.21 -12.836 -17.562 1 97.38 15 ASP B CA 1
ATOM 848 C C . ASP B 1 15 ? -1.632 -11.852 -16.484 1 97.38 15 ASP B C 1
ATOM 850 O O . ASP B 1 15 ? -1.843 -10.664 -16.75 1 97.38 15 ASP B O 1
ATOM 854 N N . TYR B 1 16 ? -1.771 -12.32 -15.266 1 97.75 16 TYR B N 1
ATOM 855 C CA . TYR B 1 16 ? -2.197 -11.453 -14.172 1 97.75 16 TYR B CA 1
ATOM 856 C C . TYR B 1 16 ? -1.085 -10.492 -13.773 1 97.75 16 TYR B C 1
ATOM 858 O O . TYR B 1 16 ? -1.349 -9.344 -13.398 1 97.75 16 TYR B O 1
ATOM 866 N N . MET B 1 17 ? 0.17 -10.992 -13.859 1 98 17 MET B N 1
ATOM 867 C CA . MET B 1 17 ? 1.292 -10.094 -13.617 1 98 17 MET B CA 1
ATOM 868 C C . MET B 1 17 ? 1.307 -8.961 -14.641 1 98 17 MET B C 1
ATOM 870 O O . MET B 1 17 ? 1.511 -7.797 -14.281 1 98 17 MET B O 1
ATOM 874 N N . LYS B 1 18 ? 1.048 -9.289 -15.859 1 97.19 18 LYS B N 1
ATOM 875 C CA . LYS B 1 18 ? 0.96 -8.266 -16.891 1 97.19 18 LYS B CA 1
ATOM 876 C C . LYS B 1 18 ? -0.216 -7.328 -16.656 1 97.19 18 LYS B C 1
ATOM 878 O O . LYS B 1 18 ? -0.086 -6.109 -16.797 1 97.19 18 LYS B O 1
ATOM 883 N N . LYS B 1 19 ? -1.356 -7.84 -16.297 1 97.75 19 LYS B N 1
ATOM 884 C CA . LYS B 1 19 ? -2.584 -7.074 -16.109 1 97.75 19 LYS B CA 1
ATOM 885 C C . LYS B 1 19 ? -2.398 -5.996 -15.039 1 97.75 19 LYS B C 1
ATOM 887 O O . LYS B 1 19 ? -2.746 -4.836 -15.258 1 97.75 19 LYS B O 1
ATOM 892 N N . VAL B 1 20 ? -1.769 -6.383 -13.867 1 98 20 VAL B N 1
ATOM 893 C CA . VAL B 1 20 ? -1.627 -5.43 -12.773 1 98 20 VAL B CA 1
ATOM 894 C C . VAL B 1 20 ? -0.618 -4.348 -13.156 1 98 20 VAL B C 1
ATOM 896 O O . VAL B 1 20 ? -0.683 -3.225 -12.648 1 98 20 VAL B O 1
ATOM 899 N N . ASN B 1 21 ? 0.318 -4.672 -14.055 1 97.75 21 ASN B N 1
ATOM 900 C CA . ASN B 1 21 ? 1.285 -3.684 -14.523 1 97.75 21 ASN B CA 1
ATOM 901 C C . ASN B 1 21 ? 0.68 -2.764 -15.578 1 97.75 21 ASN B C 1
ATOM 903 O O . ASN B 1 21 ? 0.962 -1.563 -15.602 1 97.75 21 ASN B O 1
ATOM 907 N N . ASP B 1 22 ? -0.207 -3.309 -16.422 1 97.06 22 ASP B N 1
ATOM 908 C CA . ASP B 1 22 ? -0.826 -2.543 -17.5 1 97.06 22 ASP B CA 1
ATOM 909 C C . ASP B 1 22 ? -1.928 -1.632 -16.969 1 97.06 22 ASP B C 1
ATOM 911 O O . ASP B 1 22 ? -2.055 -0.484 -17.391 1 97.06 22 ASP B O 1
ATOM 915 N N . GLU B 1 23 ? -2.732 -2.137 -16.047 1 96.69 23 GLU B N 1
ATOM 916 C CA . GLU B 1 23 ? -3.916 -1.423 -15.586 1 96.69 23 GLU B CA 1
ATOM 917 C C . GLU B 1 23 ? -3.611 -0.616 -14.328 1 96.69 23 GLU B C 1
ATOM 919 O O . GLU B 1 23 ? -4.375 0.279 -13.953 1 96.69 23 GLU B O 1
ATOM 924 N N . TYR B 1 24 ? -2.482 -0.971 -13.695 1 96.56 24 TYR B N 1
ATOM 925 C CA . TYR B 1 24 ? -2.062 -0.285 -12.477 1 96.56 24 TYR B CA 1
ATOM 926 C C . TYR B 1 24 ? -3.146 -0.356 -11.414 1 96.56 24 TYR B C 1
ATOM 928 O O . TYR B 1 24 ? -3.379 0.616 -10.688 1 96.56 24 TYR B O 1
ATOM 936 N N . GLU B 1 25 ? -3.934 -1.439 -11.422 1 97.19 25 GLU B N 1
ATOM 937 C CA . GLU B 1 25 ? -4.957 -1.713 -10.414 1 97.19 25 GLU B CA 1
ATOM 938 C C . GLU B 1 25 ? -4.645 -2.992 -9.648 1 97.19 25 GLU B C 1
ATOM 940 O O . GLU B 1 25 ? -4.297 -4.016 -10.242 1 97.19 25 GLU B O 1
ATOM 945 N N . PRO B 1 26 ? -4.766 -2.994 -8.352 1 98.44 26 PRO B N 1
ATOM 946 C CA . PRO B 1 26 ? -4.523 -4.199 -7.559 1 98.44 26 PRO B CA 1
ATOM 947 C C . PRO B 1 26 ? -5.539 -5.305 -7.832 1 98.44 26 PRO B C 1
ATOM 949 O O . PRO B 1 26 ? -6.656 -5.023 -8.281 1 98.44 26 PRO B O 1
ATOM 952 N N . LEU B 1 27 ? -5.039 -6.473 -7.543 1 98.38 27 LEU B N 1
ATOM 953 C CA . LEU B 1 27 ? -5.84 -7.68 -7.707 1 98.38 27 LEU B CA 1
ATOM 954 C C . LEU B 1 27 ? -5.844 -8.508 -6.426 1 98.38 27 LEU B C 1
ATOM 956 O O . LEU B 1 27 ? -4.801 -8.68 -5.793 1 98.38 27 LEU B O 1
ATOM 960 N N . MET B 1 28 ? -7.133 -8.961 -6.039 1 98.62 28 MET B N 1
ATOM 961 C CA . MET B 1 28 ? -7.238 -9.844 -4.875 1 98.62 28 MET B CA 1
ATOM 962 C C . MET B 1 28 ? -7.266 -11.305 -5.297 1 98.62 28 MET B C 1
ATOM 964 O O . MET B 1 28 ? -7.977 -11.672 -6.238 1 98.62 28 MET B O 1
ATOM 968 N N . VAL B 1 29 ? -6.426 -12.078 -4.66 1 98.69 29 VAL B N 1
ATOM 969 C CA . VAL B 1 29 ? -6.414 -13.516 -4.891 1 98.69 29 VAL B CA 1
ATOM 970 C C . VAL B 1 29 ? -7.023 -14.234 -3.691 1 98.69 29 VAL B C 1
ATOM 972 O O . VAL B 1 29 ? -6.57 -14.07 -2.559 1 98.69 29 VAL B O 1
ATOM 975 N N . VAL B 1 30 ? -8.008 -15.078 -3.977 1 97.44 30 VAL B N 1
ATOM 976 C CA . VAL B 1 30 ? -8.758 -15.68 -2.879 1 97.44 30 VAL B CA 1
ATOM 977 C C . VAL B 1 30 ? -8.602 -17.203 -2.926 1 97.44 30 VAL B C 1
ATOM 979 O O . VAL B 1 30 ? -8.422 -17.781 -3.998 1 97.44 30 VAL B O 1
ATOM 982 N N . ASN B 1 31 ? -8.492 -17.766 -1.797 1 93.31 31 ASN B N 1
ATOM 983 C CA . ASN B 1 31 ? -8.562 -19.219 -1.642 1 93.31 31 ASN B CA 1
ATOM 984 C C . ASN B 1 31 ? -9.672 -19.625 -0.68 1 93.31 31 ASN B C 1
ATOM 986 O O . ASN B 1 31 ? -10.539 -18.812 -0.339 1 93.31 31 ASN B O 1
ATOM 990 N N . LYS B 1 32 ? -9.797 -20.875 -0.343 1 90.38 32 LYS B N 1
ATOM 991 C CA . LYS B 1 32 ? -10.844 -21.375 0.539 1 90.38 32 LYS B CA 1
ATOM 992 C C . LYS B 1 32 ? -10.781 -20.703 1.909 1 90.38 32 LYS B C 1
ATOM 994 O O . LYS B 1 32 ? -11.812 -20.406 2.51 1 90.38 32 LYS B O 1
ATOM 999 N N . ASN B 1 33 ? -9.562 -20.406 2.361 1 91.75 33 ASN B N 1
ATOM 1000 C CA . ASN B 1 33 ? -9.352 -19.719 3.637 1 91.75 33 ASN B CA 1
ATOM 1001 C C . ASN B 1 33 ? -9.195 -18.219 3.451 1 91.75 33 ASN B C 1
ATOM 1003 O O . ASN B 1 33 ? -8.164 -17.75 2.961 1 91.75 33 ASN B O 1
ATOM 1007 N N . PRO B 1 34 ? -10.156 -17.484 3.918 1 90.25 34 PRO B N 1
ATOM 1008 C CA . PRO B 1 34 ? -10.125 -16.031 3.715 1 90.25 34 PRO B CA 1
ATOM 1009 C C . PRO B 1 34 ? -8.945 -15.367 4.422 1 90.25 34 PRO B C 1
ATOM 1011 O O . PRO B 1 34 ? -8.508 -14.281 4.02 1 90.25 34 PRO B O 1
ATOM 1014 N N . GLU B 1 35 ? -8.406 -16.016 5.453 1 91.88 35 GLU B N 1
ATOM 1015 C CA . GLU B 1 35 ? -7.297 -15.461 6.215 1 91.88 35 GLU B CA 1
ATOM 1016 C C . GLU B 1 35 ? -5.992 -15.547 5.43 1 91.88 35 GLU B C 1
ATOM 1018 O O . GLU B 1 35 ? -4.996 -14.914 5.793 1 91.88 35 GLU B O 1
ATOM 1023 N N . GLU B 1 36 ? -6.102 -16.234 4.312 1 95.31 36 GLU B N 1
ATOM 1024 C CA . GLU B 1 36 ? -4.895 -16.438 3.514 1 95.31 36 GLU B CA 1
ATOM 1025 C C . GLU B 1 36 ? -4.961 -15.633 2.215 1 95.31 36 GLU B C 1
ATOM 1027 O O . GLU B 1 36 ? -4.094 -15.773 1.349 1 95.31 36 GLU B O 1
ATOM 1032 N N . ASN B 1 37 ? -6.012 -14.812 2.059 1 98.12 37 ASN B N 1
ATOM 1033 C CA . ASN B 1 37 ? -6.133 -13.992 0.856 1 98.12 37 ASN B CA 1
ATOM 1034 C C . ASN B 1 37 ? -4.969 -13.016 0.722 1 98.12 37 ASN B C 1
ATOM 1036 O O . ASN B 1 37 ? -4.434 -12.539 1.724 1 98.12 37 ASN B O 1
ATOM 1040 N N . ILE B 1 38 ? -4.559 -12.766 -0.535 1 98.62 38 ILE B N 1
ATOM 1041 C CA . ILE B 1 38 ? -3.453 -11.844 -0.785 1 98.62 38 ILE B CA 1
ATOM 1042 C C . ILE B 1 38 ? -3.885 -10.781 -1.795 1 98.62 38 ILE B C 1
ATOM 1044 O O . ILE B 1 38 ? -4.922 -10.922 -2.449 1 98.62 38 ILE B O 1
ATOM 1048 N N . VAL B 1 39 ? -3.17 -9.742 -1.868 1 98.81 39 VAL B N 1
ATOM 1049 C CA . VAL B 1 39 ? -3.316 -8.672 -2.854 1 98.81 39 VAL B CA 1
ATOM 1050 C C . VAL B 1 39 ? -2.031 -8.539 -3.666 1 98.81 39 VAL B C 1
ATOM 1052 O O . VAL B 1 39 ? -0.931 -8.609 -3.113 1 98.81 39 VAL B O 1
ATOM 1055 N N . VAL B 1 40 ? -2.268 -8.367 -4.918 1 98.81 40 VAL B N 1
ATOM 1056 C 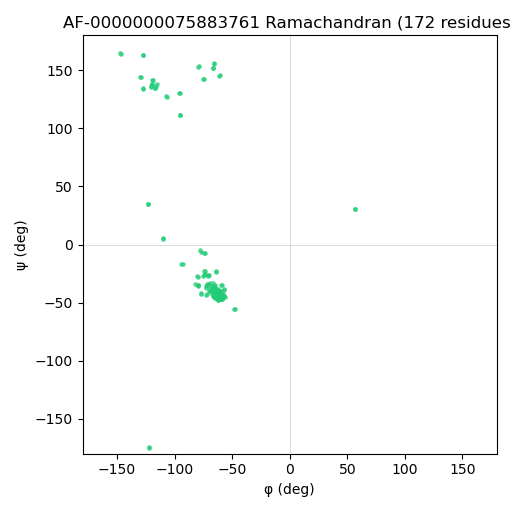CA . VAL B 1 40 ? -1.16 -8.281 -5.867 1 98.81 40 VAL B CA 1
ATOM 1057 C C . VAL B 1 40 ? -1.21 -6.934 -6.59 1 98.81 40 VAL B C 1
ATOM 1059 O O . VAL B 1 40 ? -2.273 -6.504 -7.039 1 98.81 40 VAL B O 1
ATOM 1062 N N . LEU B 1 41 ? -0.107 -6.324 -6.711 1 98.56 41 LEU B N 1
ATOM 1063 C CA . LEU B 1 41 ? -0.025 -5.086 -7.473 1 98.56 41 LEU B CA 1
ATOM 1064 C C . LEU B 1 41 ? 1.328 -4.961 -8.164 1 98.56 41 LEU B C 1
ATOM 1066 O O . LEU B 1 41 ? 2.279 -5.66 -7.809 1 98.56 41 LEU B O 1
ATOM 1070 N N . SER B 1 42 ? 1.439 -4.09 -9.117 1 98.44 42 SER B N 1
ATOM 1071 C CA . SER B 1 42 ? 2.713 -3.891 -9.805 1 98.44 42 SER B CA 1
ATOM 1072 C C . SER B 1 42 ? 3.76 -3.305 -8.859 1 98.44 42 SER B C 1
ATOM 1074 O O . SER B 1 42 ? 3.42 -2.605 -7.906 1 98.44 42 SER B O 1
ATOM 1076 N N . LYS B 1 43 ? 4.945 -3.594 -9.117 1 97.94 43 LYS B N 1
ATOM 1077 C CA . LYS B 1 43 ? 6.031 -3 -8.344 1 97.94 43 LYS B CA 1
ATOM 1078 C C . LYS B 1 43 ? 5.973 -1.476 -8.398 1 97.94 43 LYS B C 1
ATOM 1080 O O . LYS B 1 43 ? 6.188 -0.806 -7.383 1 97.94 43 LYS B O 1
ATOM 1085 N N . ASP B 1 44 ? 5.645 -0.943 -9.539 1 97.19 44 ASP B N 1
ATOM 1086 C CA . ASP B 1 44 ? 5.555 0.504 -9.703 1 97.19 44 ASP B CA 1
ATOM 1087 C C . ASP B 1 44 ? 4.469 1.091 -8.805 1 97.19 44 ASP B C 1
ATOM 1089 O O . ASP B 1 44 ? 4.668 2.135 -8.18 1 97.19 44 ASP B O 1
ATOM 1093 N N . ASN B 1 45 ? 3.279 0.452 -8.758 1 97.75 45 ASN B N 1
ATOM 1094 C CA . ASN B 1 45 ? 2.201 0.893 -7.879 1 97.75 45 ASN B CA 1
ATOM 1095 C C . ASN B 1 45 ? 2.625 0.867 -6.414 1 97.75 45 ASN B C 1
ATOM 1097 O O . ASN B 1 45 ? 2.396 1.83 -5.68 1 97.75 45 ASN B O 1
ATOM 1101 N N . TRP B 1 46 ? 3.33 -0.109 -6.059 1 98 46 TRP B N 1
ATOM 1102 C CA . TRP B 1 46 ? 3.824 -0.244 -4.691 1 98 46 TRP B CA 1
ATOM 1103 C C . TRP B 1 46 ? 4.785 0.889 -4.344 1 98 46 TRP B C 1
ATOM 1105 O O . TRP B 1 46 ? 4.66 1.517 -3.291 1 98 46 TRP B O 1
ATOM 1115 N N . ASP B 1 47 ? 5.676 1.148 -5.254 1 97.19 47 ASP B N 1
ATOM 1116 C CA . ASP B 1 47 ? 6.645 2.221 -5.043 1 97.19 47 ASP B CA 1
ATOM 1117 C C . ASP B 1 47 ? 5.949 3.572 -4.906 1 97.19 47 ASP B C 1
ATOM 1119 O O . ASP B 1 47 ? 6.34 4.398 -4.082 1 97.19 47 ASP B O 1
ATOM 1123 N N . SER B 1 48 ? 4.914 3.801 -5.691 1 97.5 48 SER B N 1
ATOM 1124 C CA . SER B 1 48 ? 4.133 5.031 -5.629 1 97.5 48 SER B CA 1
ATOM 1125 C C . SER B 1 48 ? 3.434 5.176 -4.281 1 97.5 48 SER B C 1
ATOM 1127 O O . SER B 1 48 ? 3.4 6.266 -3.705 1 97.5 48 SER B O 1
ATOM 1129 N N . ILE B 1 49 ? 2.91 4.078 -3.75 1 97.25 49 ILE B N 1
ATOM 1130 C CA . ILE B 1 49 ? 2.223 4.07 -2.463 1 97.25 49 ILE B CA 1
ATOM 1131 C C . ILE B 1 49 ? 3.213 4.402 -1.349 1 97.25 49 ILE B C 1
ATOM 1133 O O . ILE B 1 49 ? 2.936 5.25 -0.494 1 97.25 49 ILE B O 1
ATOM 1137 N N . GLN B 1 50 ? 4.359 3.797 -1.42 1 96.94 50 GLN B N 1
ATOM 1138 C CA . GLN B 1 50 ? 5.391 4.051 -0.418 1 96.94 50 GLN B CA 1
ATOM 1139 C C . GLN B 1 50 ? 5.824 5.512 -0.43 1 96.94 50 GLN B C 1
ATOM 1141 O O . GLN B 1 50 ? 5.984 6.125 0.626 1 96.94 50 GLN B O 1
ATOM 1146 N N . GLU B 1 51 ? 5.965 6.035 -1.574 1 96.81 51 GLU B N 1
ATOM 1147 C CA . GLU B 1 51 ? 6.344 7.438 -1.702 1 96.81 51 GLU B CA 1
ATOM 1148 C C . GLU B 1 51 ? 5.262 8.359 -1.144 1 96.81 51 GLU B C 1
ATOM 1150 O O . GLU B 1 51 ? 5.562 9.344 -0.468 1 96.81 51 GLU B O 1
ATOM 1155 N N . THR B 1 52 ? 4.043 7.996 -1.511 1 96.06 52 THR B N 1
ATOM 1156 C CA . THR B 1 52 ? 2.918 8.766 -1 1 96.06 52 THR B CA 1
ATOM 1157 C C . THR B 1 52 ? 2.906 8.766 0.526 1 96.06 52 THR B C 1
ATOM 1159 O O . THR B 1 52 ? 2.771 9.82 1.153 1 96.06 52 THR B O 1
ATOM 1162 N N . ILE B 1 53 ? 3.15 7.641 1.151 1 95.38 53 ILE B N 1
ATOM 1163 C CA . ILE B 1 53 ? 3.158 7.504 2.604 1 95.38 53 ILE B CA 1
ATOM 1164 C C . ILE B 1 53 ? 4.309 8.312 3.193 1 95.38 53 ILE B C 1
ATOM 1166 O O . ILE B 1 53 ? 4.129 9.031 4.184 1 95.38 53 ILE B O 1
ATOM 1170 N N . ARG B 1 54 ? 5.418 8.219 2.539 1 95.81 54 ARG B N 1
ATOM 1171 C CA . ARG B 1 54 ? 6.594 8.961 2.982 1 95.81 54 ARG B CA 1
ATOM 1172 C C . ARG B 1 54 ? 6.328 10.461 2.963 1 95.81 54 ARG B C 1
ATOM 1174 O O . ARG B 1 54 ? 6.652 11.172 3.92 1 95.81 54 ARG B O 1
ATOM 1181 N N . ILE B 1 55 ? 5.77 10.914 1.899 1 93.81 55 ILE B N 1
ATOM 1182 C CA . ILE B 1 55 ? 5.457 12.328 1.729 1 93.81 55 ILE B CA 1
ATOM 1183 C C . ILE B 1 55 ? 4.449 12.773 2.787 1 93.81 55 ILE B C 1
ATOM 1185 O O . ILE B 1 55 ? 4.641 13.789 3.451 1 93.81 55 ILE B O 1
ATOM 1189 N N . MET B 1 56 ? 3.393 11.961 2.938 1 92 56 MET B N 1
ATOM 1190 C CA . MET B 1 56 ? 2.338 12.281 3.895 1 92 56 MET B CA 1
ATOM 1191 C C . MET B 1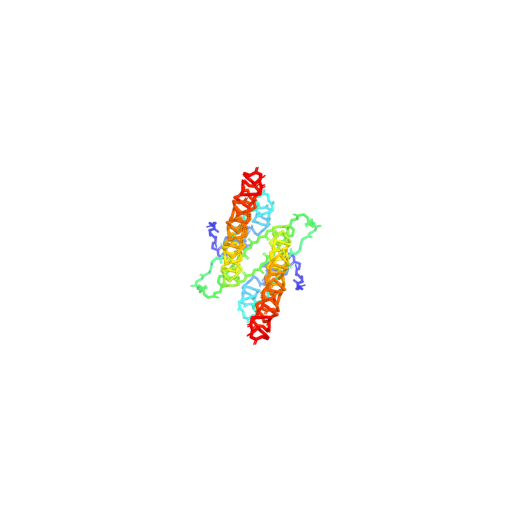 56 ? 2.881 12.297 5.32 1 92 56 MET B C 1
ATOM 1193 O O . MET B 1 56 ? 2.52 13.164 6.117 1 92 56 MET B O 1
ATOM 1197 N N . ASN B 1 57 ? 3.744 11.359 5.648 1 90.31 57 ASN B N 1
ATOM 1198 C CA . ASN B 1 57 ? 4.371 11.312 6.965 1 90.31 57 ASN B CA 1
ATOM 1199 C C . ASN B 1 57 ? 5.219 12.555 7.23 1 90.31 57 ASN B C 1
ATOM 1201 O O . ASN B 1 57 ? 5.191 13.109 8.328 1 90.31 57 ASN B O 1
ATOM 1205 N N . ASN B 1 58 ? 5.965 12.969 6.223 1 89.69 58 ASN B N 1
ATOM 1206 C CA . ASN B 1 58 ? 6.797 14.164 6.352 1 89.69 58 ASN B CA 1
ATOM 1207 C C . ASN B 1 58 ? 5.953 15.414 6.551 1 89.69 58 ASN B C 1
ATOM 1209 O O . ASN B 1 58 ? 6.277 16.266 7.387 1 89.69 58 ASN B O 1
ATOM 1213 N N . GLU B 1 59 ? 4.934 15.523 5.816 1 86.44 59 GLU B N 1
ATOM 1214 C CA . GLU B 1 59 ? 4.051 16.688 5.918 1 86.44 59 GLU B CA 1
ATOM 1215 C C . GLU B 1 59 ? 3.354 16.719 7.277 1 86.44 59 GLU B C 1
ATOM 1217 O O . GLU B 1 59 ? 3.234 17.781 7.887 1 86.44 59 GLU B O 1
ATOM 1222 N N . TYR B 1 60 ? 2.895 15.609 7.652 1 83.75 60 TYR B N 1
ATOM 1223 C CA . TYR B 1 60 ? 2.25 15.5 8.953 1 83.75 60 TYR B CA 1
ATOM 1224 C C . TYR B 1 60 ? 3.205 15.906 10.07 1 83.75 60 TYR B C 1
ATOM 1226 O O . TYR B 1 60 ? 2.84 16.688 10.953 1 83.75 60 TYR B O 1
ATOM 1234 N N . LEU B 1 61 ? 4.344 15.367 9.953 1 82.44 61 LEU B N 1
ATOM 1235 C CA . LEU B 1 61 ? 5.352 15.68 10.961 1 82.44 61 LEU B CA 1
ATOM 1236 C C . LEU B 1 61 ? 5.727 17.156 10.922 1 82.44 61 LEU B C 1
ATOM 1238 O O . LEU B 1 61 ? 5.879 17.781 11.969 1 82.44 61 LEU B O 1
ATOM 1242 N N . SER B 1 62 ? 5.887 17.609 9.766 1 84.12 62 SER B N 1
ATOM 1243 C CA . SER B 1 62 ? 6.199 19.016 9.594 1 84.12 62 SER B CA 1
ATOM 1244 C C . SER B 1 62 ? 5.109 19.906 10.195 1 84.12 62 SER B C 1
ATOM 1246 O O . SER B 1 62 ? 5.406 20.828 10.953 1 84.12 62 SER B O 1
ATOM 1248 N N . ASP B 1 63 ? 3.943 19.594 9.961 1 80.94 63 ASP B N 1
ATOM 1249 C CA . ASP B 1 63 ? 2.82 20.375 10.469 1 80.94 63 ASP B CA 1
ATOM 1250 C C . ASP B 1 63 ? 2.74 20.281 11.992 1 80.94 63 ASP B C 1
ATOM 1252 O O . ASP B 1 63 ? 2.436 21.281 12.656 1 80.94 63 ASP B O 1
ATOM 1256 N N . LYS B 1 64 ? 3.061 19.172 12.484 1 82.44 64 LYS B N 1
ATOM 1257 C CA . LYS B 1 64 ? 3.033 18.984 13.938 1 82.44 64 LYS B CA 1
ATOM 1258 C C . LYS B 1 64 ? 4.133 19.781 14.617 1 82.44 64 LYS B C 1
ATOM 1260 O O . LYS B 1 64 ? 3.902 20.391 15.664 1 82.44 64 LYS B O 1
ATOM 1265 N N . VAL B 1 65 ? 5.219 19.797 14.031 1 83.38 65 VAL B N 1
ATOM 1266 C CA . VAL B 1 65 ? 6.34 20.578 14.555 1 83.38 65 VAL B CA 1
ATOM 1267 C C . VAL B 1 65 ? 6.02 22.062 14.492 1 83.38 65 VAL B C 1
ATOM 1269 O O . VAL B 1 65 ? 6.211 22.797 15.469 1 83.38 65 VAL B O 1
ATOM 1272 N N . LEU B 1 66 ? 5.461 22.484 13.367 1 79.62 66 LEU B N 1
ATOM 1273 C CA . LEU B 1 66 ? 5.121 23.891 13.188 1 79.62 66 LEU B CA 1
ATOM 1274 C C . LEU B 1 66 ? 4.039 24.328 14.172 1 79.62 66 LEU B C 1
ATOM 1276 O O . LEU B 1 66 ? 4.125 25.391 14.773 1 79.62 66 LEU B O 1
ATOM 1280 N N . SER B 1 67 ? 3.033 23.469 14.305 1 79.69 67 SER B N 1
ATOM 1281 C CA . SER B 1 67 ? 1.964 23.766 15.25 1 79.69 67 SER B CA 1
ATOM 1282 C C . SER B 1 67 ? 2.488 23.797 16.688 1 79.69 67 SER B C 1
ATOM 1284 O O . SER B 1 67 ? 2.064 24.641 17.484 1 79.69 67 SER B O 1
ATOM 1286 N N . GLY B 1 68 ? 3.391 22.891 17.016 1 77.62 68 GLY B N 1
ATOM 1287 C CA . GLY B 1 68 ? 4.039 22.891 18.312 1 77.62 68 GLY B CA 1
ATOM 1288 C C . GLY B 1 68 ? 4.848 24.156 18.578 1 77.62 68 GLY B C 1
ATOM 1289 O O . GLY B 1 68 ? 4.781 24.719 19.672 1 77.62 68 GLY B O 1
ATOM 1290 N N . LEU B 1 69 ? 5.523 24.594 17.656 1 79 69 LEU B N 1
ATOM 1291 C CA . LEU B 1 69 ? 6.324 25.812 17.766 1 79 69 LEU B CA 1
ATOM 1292 C C . LEU B 1 69 ? 5.434 27.047 17.938 1 79 69 LEU B C 1
ATOM 1294 O O . LEU B 1 69 ? 5.754 27.938 18.719 1 79 69 LEU B O 1
ATOM 1298 N N . GLU B 1 70 ? 4.301 27.125 17.25 1 74.81 70 GLU B N 1
ATOM 1299 C CA . GLU B 1 70 ? 3.361 28.234 17.359 1 74.81 70 GLU B CA 1
ATOM 1300 C C . GLU B 1 70 ? 2.723 28.297 18.734 1 74.81 70 GLU B C 1
ATOM 1302 O O . GLU B 1 70 ? 2.496 29.375 19.281 1 74.81 70 GLU B O 1
ATOM 1307 N N . GLN B 1 71 ? 2.443 27.125 19.25 1 79.69 71 GLN B N 1
ATOM 1308 C CA . GLN B 1 71 ? 1.866 27.047 20.594 1 79.69 71 GLN B CA 1
ATOM 1309 C C . GLN B 1 71 ? 2.844 27.562 21.641 1 79.69 71 GLN B C 1
ATOM 1311 O O . GLN B 1 71 ? 2.445 28.25 22.578 1 79.69 71 GLN B O 1
ATOM 1316 N N . VAL B 1 72 ? 4.129 27.297 21.547 1 80.19 72 VAL B N 1
ATOM 1317 C CA . VAL B 1 72 ? 5.164 27.734 22.484 1 80.19 72 VAL B CA 1
ATOM 1318 C C . VAL B 1 72 ? 5.348 29.25 22.375 1 80.19 72 VAL B C 1
ATOM 1320 O O . VAL B 1 72 ? 5.457 29.938 23.391 1 80.19 72 VAL B O 1
ATOM 1323 N N . LYS B 1 73 ? 5.281 29.812 21.266 1 78.44 73 LYS B N 1
ATOM 1324 C CA . LYS B 1 73 ? 5.414 31.25 21.047 1 78.44 73 LYS B CA 1
ATOM 1325 C C . LYS B 1 73 ? 4.238 32 21.641 1 78.44 73 LYS B C 1
ATOM 1327 O O . LYS B 1 73 ? 4.426 33.062 22.25 1 78.44 73 LYS B O 1
ATOM 1332 N N . GLN B 1 74 ? 3.117 31.5 21.453 1 75.75 74 GLN B N 1
ATOM 1333 C CA . GLN B 1 74 ? 1.917 32.125 22 1 75.75 74 GLN B CA 1
ATOM 1334 C C . GLN B 1 74 ? 1.921 32.125 23.516 1 75.75 74 GLN B C 1
ATOM 1336 O O . GLN B 1 74 ? 1.515 33.094 24.156 1 75.75 74 GLN B O 1
ATOM 1341 N N . LYS B 1 75 ? 2.355 30.969 24.094 1 81 75 LYS B N 1
ATOM 1342 C CA . LYS B 1 75 ? 2.439 30.859 25.547 1 81 75 LYS B CA 1
ATOM 1343 C C . LYS B 1 75 ? 3.484 31.828 26.109 1 81 75 LYS B C 1
ATOM 1345 O O . LYS B 1 75 ? 3.277 32.438 27.156 1 81 75 LYS B O 1
ATOM 1350 N N . LYS B 1 76 ? 4.504 32.031 25.5 1 79.69 76 LYS B N 1
ATOM 1351 C CA . LYS B 1 76 ? 5.555 32.938 25.938 1 79.69 76 LYS B CA 1
ATOM 1352 C C . LYS B 1 76 ? 5.078 34.406 25.859 1 79.69 76 LYS B C 1
ATOM 1354 O O . LYS B 1 76 ? 5.363 35.188 26.766 1 79.69 76 LYS B O 1
ATOM 1359 N N . VAL B 1 77 ? 4.273 34.719 24.938 1 75.06 77 VAL B N 1
ATOM 1360 C CA . VAL B 1 77 ? 3.734 36.062 24.781 1 75.06 77 VAL B CA 1
ATOM 1361 C C . VAL B 1 77 ? 2.707 36.344 25.875 1 75.06 77 VAL B C 1
ATOM 1363 O O . VAL B 1 77 ? 2.697 37.438 26.469 1 75.06 77 VAL B O 1
ATOM 1366 N N . THR B 1 78 ? 1.936 35.344 26.047 1 73.94 78 THR B N 1
ATOM 1367 C CA . THR B 1 78 ? 0.915 35.5 27.078 1 73.94 78 THR B CA 1
ATOM 1368 C C . THR B 1 78 ? 1.555 35.688 28.453 1 73.94 78 THR B C 1
ATOM 1370 O O . THR B 1 78 ? 1.088 36.469 29.266 1 73.94 78 THR B O 1
ATOM 1373 N N . GLN B 1 79 ? 2.553 34.906 28.688 1 71.38 79 GLN B N 1
ATOM 1374 C CA . GLN B 1 79 ? 3.248 35.031 29.969 1 71.38 79 GLN B CA 1
ATOM 1375 C C . GLN B 1 79 ? 3.938 36.375 30.109 1 71.38 79 GLN B C 1
ATOM 1377 O O . GLN B 1 79 ? 3.93 36.969 31.188 1 71.38 79 GLN B O 1
ATOM 1382 N N . HIS B 1 80 ? 4.441 36.906 29.062 1 74.5 80 HIS B N 1
ATOM 1383 C CA . HIS B 1 80 ? 5.086 38.219 29.094 1 74.5 80 HIS B CA 1
ATOM 1384 C C . HIS B 1 80 ? 4.059 39.312 29.25 1 74.5 80 HIS B C 1
ATOM 1386 O O . HIS B 1 80 ? 4.285 40.281 30 1 74.5 80 HIS B O 1
ATOM 1392 N N . GLN B 1 81 ? 2.963 39.281 28.719 1 68.94 81 GLN B N 1
ATOM 1393 C CA . GLN B 1 81 ? 1.902 40.281 28.844 1 68.94 81 GLN B CA 1
ATOM 1394 C C . GLN B 1 81 ? 1.311 40.281 30.25 1 68.94 81 GLN B C 1
ATOM 1396 O O . GLN B 1 81 ? 0.989 41.344 30.781 1 68.94 81 GLN B O 1
ATOM 1401 N N . LEU B 1 82 ? 1.24 39.188 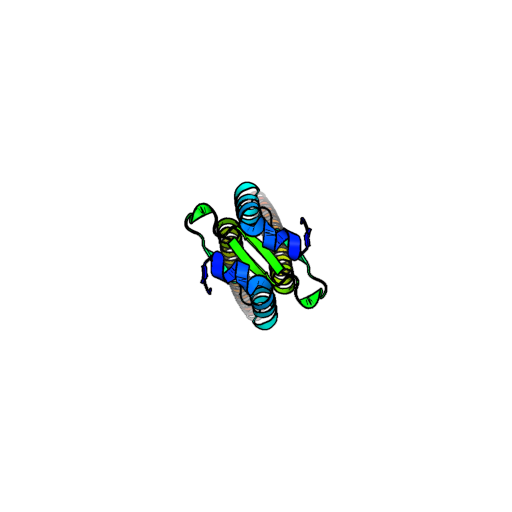30.797 1 70.69 82 LEU B N 1
ATOM 1402 C CA . LEU B 1 82 ? 0.724 39.062 32.156 1 70.69 82 LEU B CA 1
ATOM 1403 C C . LEU B 1 82 ? 1.7 39.656 33.156 1 70.69 82 LEU B C 1
ATOM 1405 O O . LEU B 1 82 ? 1.285 40.281 34.125 1 70.69 82 LEU B O 1
ATOM 1409 N N . LEU B 1 83 ? 2.91 39.562 32.906 1 71.5 83 LEU B N 1
ATOM 1410 C CA . LEU B 1 83 ? 3.924 40.156 33.812 1 71.5 83 LEU B CA 1
ATOM 1411 C C . LEU B 1 83 ? 3.943 41.656 33.688 1 71.5 83 LEU B C 1
ATOM 1413 O O . LEU B 1 83 ? 4.211 42.344 34.688 1 71.5 83 LEU B O 1
ATOM 1417 N N . GLU B 1 84 ? 3.568 42.25 32.656 1 68.94 84 GLU B N 1
ATOM 1418 C CA . GLU B 1 84 ? 3.543 43.688 32.438 1 68.94 84 GLU B CA 1
ATOM 1419 C C . GLU B 1 84 ? 2.318 44.312 33.094 1 68.94 84 GLU B C 1
ATOM 1421 O O . GLU B 1 84 ? 2.377 45.469 33.594 1 68.94 84 GLU B O 1
ATOM 1426 N N . VAL B 1 85 ? 1.392 43.5 33.156 1 73.81 85 VAL B N 1
ATOM 1427 C CA . VAL B 1 85 ? 0.168 44 33.781 1 73.81 85 VAL B CA 1
ATOM 1428 C C . VAL B 1 85 ? 0.29 43.969 35.281 1 73.81 85 VAL B C 1
ATOM 1430 O O . VAL B 1 85 ? -0.335 44.75 36 1 73.81 85 VAL B O 1
ATOM 1433 N N . GLU B 1 86 ? 0.923 43.031 35.75 1 66.25 86 GLU B N 1
ATOM 1434 C CA . GLU B 1 86 ? 1.032 42.938 37.219 1 66.25 86 GLU B CA 1
ATOM 1435 C C . GLU B 1 86 ? 2.014 43.969 37.781 1 66.25 86 GLU B C 1
ATOM 1437 O O . GLU B 1 86 ? 1.945 44.312 38.938 1 66.25 86 GLU B O 1
ATOM 1442 N N . ASP B 1 87 ? 2.893 44.344 37 1 62.59 87 ASP B N 1
ATOM 1443 C CA . ASP B 1 87 ? 3.844 45.344 37.5 1 62.59 87 ASP B CA 1
ATOM 1444 C C . ASP B 1 87 ? 3.227 46.75 37.5 1 62.59 87 ASP B C 1
ATOM 1446 O O . ASP B 1 87 ? 3.789 47.656 38.062 1 62.59 87 ASP B O 1
ATOM 1450 N N . VAL B 1 88 ? 2 46.75 36.938 1 52.25 88 VAL B N 1
ATOM 1451 C CA . VAL B 1 88 ? 1.384 48.062 37.156 1 52.25 88 VAL B CA 1
ATOM 1452 C C . VAL B 1 88 ? 0.616 48.062 38.469 1 52.25 88 VAL B C 1
ATOM 1454 O O . VAL B 1 88 ? 0.042 47.031 38.844 1 52.25 88 VAL B O 1
#

Sequence (176 aa):
MEAVVYSNFRNNLKDYMKKVNDEYEPLMVVNKNPEENIVVLSKDNWDSIQETIRIMNNEYLSDKVLSGLEQVKQKKVTQHQLLEVEDVMEAVVYSNFRNNLKDYMKKVNDEYEPLMVVNKNPEENIVVLSKDNWDSIQETIRIMNNEYLSDKVLSGLEQVKQKKVTQHQLLEVEDV

Secondary structure (DSSP, 8-state):
-EEEEHHHHHHTHHHHHHHHHHH---EEEE-SSGGG-EEEEEHHHHHHHHHHHHHHHHHHHHHHHHHHHHHHHHHHHHHHHHHHHHT-/-EEEEHHHHHHTHHHHHHHHHHH---EEEE-SSGGG-EEEEEHHHHHHHHHHHHHHHHHHHHHHHHHHHHHHHHHHHHHHHHHHHHT-

Organism: Streptococcus dysgalactiae (NCBI:txid1334)

Nearest PDB structures (foldseek):
  7v5y-assembly1_D  TM=8.530E-01  e=1.401E-05  Staphylococcus aureus subsp. aureus NCTC 8325
  7v5y-assembly1_A  TM=9.607E-01  e=4.482E-05  Staphylococcus aureus subsp. aureus NCTC 8325
  7v6w-assembly2_K  TM=9.470E-01  e=1.018E-04  Staphylococcus aureus subsp. aureus NCTC 8325
  7v6w-assembly2_I  TM=9.466E-01  e=1.339E-04  Staphylococcus aureus subsp. aureus NCTC 8325
  7v5y-assembly1_C  TM=9.236E-01  e=6.912E-04  Staphylococcus aureus subsp. aureus NCTC 8325

Foldseek 3Di:
DAEDEPVVCVVPVVVVLVVLVVVVDKYWYDYPDRVPIDIDHHPVNVVVVVVVVVVVVVVVVVVVVVVVVVVVVVVVVVVVVVVVVVVD/DAEDEDVVCVVCVVVVLVVLVVVVDKYWYDYPDRVPIDIDHHPVNVVVVVVVVVVVVVVVVVVVVVVVVVVVVVVVVVVVVVVVVVVD

pLDDT: mean 89.51, std 10.7, range [52.25, 98.81]

InterPro domains:
  IPR006442 Type II toxin-antitoxin system, antitoxin Phd/YefM [PF02604] (1-74)
  IPR036165 YefM-like superfamily [SSF143120] (1-81)
  IPR051405 phD/YefM antitoxin [PTHR33713] (1-81)

Radius of gyration: 26.25 Å; Cα contacts (8 Å, |Δi|>4): 186; chains: 2; bounding box: 24×82×55 Å

Solvent-accessible surface area (backbone atoms only — not comparable to full-atom values): 9259 Å² total; per-residue (Å²): 128,54,77,40,48,46,67,61,44,55,76,39,41,70,61,52,34,45,45,17,44,73,68,67,44,54,36,35,40,37,55,95,52,72,81,40,21,29,32,36,30,16,42,68,58,51,52,51,51,52,49,51,51,52,51,51,51,49,51,52,49,49,49,49,52,52,53,52,52,53,54,53,53,51,50,53,49,53,54,52,54,50,55,59,55,63,74,94,126,53,77,40,49,45,69,62,44,55,78,40,41,71,60,53,35,43,46,17,45,72,66,68,45,54,36,35,38,36,58,94,51,73,81,43,21,29,33,36,29,16,42,67,57,50,52,50,51,52,49,50,50,52,52,51,51,51,50,52,50,49,51,49,50,53,53,52,52,51,52,53,53,51,52,53,49,53,54,53,53,51,53,60,55,65,75,96